Protein AF-A0AAU3LXI1-F1 (afdb_monomer)

Mean predicted aligned error: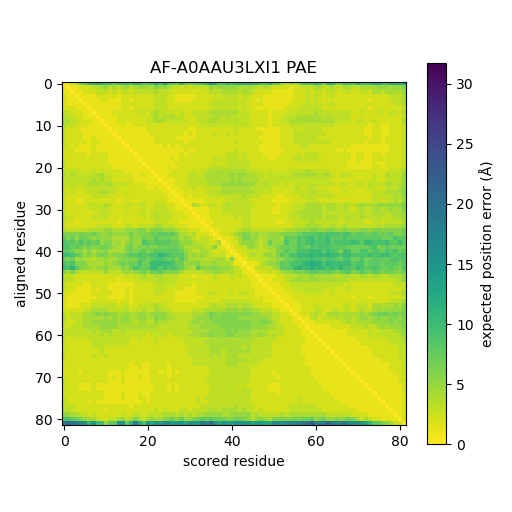 3.11 Å

Nearest PDB structures (foldseek):
  3if2-assembly1_B  TM=8.955E-01  e=1.537E-03  Psychrobacter arcticus 273-4
  4isy-assembly1_C  TM=5.206E-01  e=4.979E+00  Mycobacterium tuberculosis
  7a67-assembly1_B  TM=4.815E-01  e=6.580E+00  Pyrococcus abyssi GE5
  4wan-assembly1_G  TM=4.246E-01  e=8.694E+00  Saccharomyces cerevisiae S288C
  6q8y-assembly1_z  TM=3.605E-01  e=7.054E+00  Saccharomyces cerevisiae

pLDDT: mean 93.49, std 4.44, range [67.75, 98.0]

Secondary structure (DSSP, 8-state):
--EEEE--STT--HHHHHHHHHHTT---EEGGGGSTTTTS---GGGGGGSEEEE-TTS-HHHHHHHHHHHHHHHHHHHHHT-

Radius of gyration: 12.83 Å; Cα contacts (8 Å, |Δi|>4): 105; chains: 1; bounding box: 29×33×33 Å

Structure (mmCIF, N/CA/C/O backbone):
data_AF-A0AAU3LXI1-F1
#
_entry.id   AF-A0AAU3LXI1-F1
#
loop_
_atom_site.group_PDB
_atom_site.id
_atom_site.type_symbol
_atom_site.label_atom_id
_atom_site.label_alt_id
_atom_site.label_comp_id
_atom_site.label_asym_id
_atom_site.label_entity_id
_atom_site.label_seq_id
_atom_site.pdbx_PDB_ins_code
_atom_site.Cartn_x
_atom_site.Cartn_y
_atom_site.Cartn_z
_atom_site.occupancy
_atom_site.B_iso_or_equiv
_atom_site.auth_seq_id
_atom_site.auth_comp_id
_atom_site.auth_asym_id
_atom_site.auth_atom_id
_atom_site.pdbx_PDB_model_num
ATOM 1 N N . MET A 1 1 ? 5.834 15.863 7.305 1.00 84.19 1 MET A N 1
ATOM 2 C CA . MET A 1 1 ? 6.731 14.694 7.484 1.00 84.19 1 MET A CA 1
ATOM 3 C C . MET A 1 1 ? 6.109 13.499 6.785 1.00 84.19 1 MET A C 1
ATOM 5 O O . MET A 1 1 ? 4.906 13.529 6.570 1.00 84.19 1 MET A O 1
ATOM 9 N N . PHE A 1 2 ? 6.892 12.484 6.415 1.00 92.69 2 PHE A N 1
ATOM 10 C CA . PHE A 1 2 ? 6.387 11.277 5.754 1.00 92.69 2 PHE A CA 1
ATOM 11 C C . PHE A 1 2 ? 7.117 10.042 6.269 1.00 92.69 2 PHE A C 1
ATOM 13 O O . PHE A 1 2 ? 8.315 10.117 6.539 1.00 92.69 2 PHE A O 1
ATOM 20 N N . SER A 1 3 ? 6.404 8.922 6.330 1.00 94.19 3 SER A N 1
ATOM 21 C CA . SER A 1 3 ? 6.993 7.595 6.495 1.00 94.19 3 SER A CA 1
ATOM 22 C C . SER A 1 3 ? 6.961 6.874 5.154 1.00 94.19 3 SER A C 1
ATOM 24 O O . SER A 1 3 ? 5.926 6.846 4.481 1.00 94.19 3 SER A O 1
ATOM 26 N N . TRP A 1 4 ? 8.103 6.312 4.767 1.00 96.38 4 TRP A N 1
ATOM 27 C CA . TRP A 1 4 ? 8.235 5.438 3.607 1.00 96.38 4 TRP A CA 1
ATOM 28 C C . TRP A 1 4 ? 8.196 3.989 4.076 1.00 96.38 4 TRP A C 1
ATOM 30 O O . TRP A 1 4 ? 9.004 3.598 4.917 1.00 96.38 4 TRP A O 1
ATOM 40 N N . VAL A 1 5 ? 7.254 3.207 3.557 1.00 96.19 5 VAL A N 1
ATOM 41 C CA . VAL A 1 5 ? 7.073 1.806 3.938 1.00 96.19 5 VAL A CA 1
ATOM 42 C C . VAL A 1 5 ? 7.404 0.934 2.739 1.00 96.19 5 VAL A C 1
ATOM 44 O O . VAL A 1 5 ? 6.807 1.089 1.676 1.00 96.19 5 VAL A O 1
ATOM 47 N N . TRP A 1 6 ? 8.349 0.015 2.921 1.00 96.12 6 TRP A N 1
ATOM 48 C CA . TRP A 1 6 ? 8.735 -0.983 1.929 1.00 96.12 6 TRP A CA 1
ATOM 49 C C . TRP A 1 6 ? 8.288 -2.366 2.397 1.00 96.12 6 TRP A C 1
ATOM 51 O O . TRP A 1 6 ? 8.652 -2.802 3.488 1.00 96.12 6 TRP A O 1
ATOM 61 N N . ILE A 1 7 ? 7.496 -3.047 1.570 1.00 95.56 7 ILE A N 1
ATOM 62 C CA . ILE A 1 7 ? 7.065 -4.427 1.788 1.00 95.56 7 ILE A CA 1
ATOM 63 C C . ILE A 1 7 ? 7.882 -5.322 0.855 1.00 95.56 7 ILE A C 1
ATOM 65 O O . ILE A 1 7 ? 7.530 -5.501 -0.309 1.00 95.56 7 ILE A O 1
ATOM 69 N N . ASP A 1 8 ? 8.997 -5.867 1.347 1.00 93.88 8 ASP A N 1
ATOM 70 C CA . ASP A 1 8 ? 9.912 -6.688 0.541 1.00 93.88 8 ASP A CA 1
ATOM 71 C C . ASP A 1 8 ? 9.391 -8.115 0.320 1.00 93.88 8 ASP A C 1
ATOM 73 O O . ASP A 1 8 ? 9.930 -9.105 0.815 1.00 93.88 8 ASP A O 1
ATOM 77 N N . HIS A 1 9 ? 8.279 -8.224 -0.401 1.00 94.38 9 HIS A N 1
ATOM 78 C CA . HIS A 1 9 ? 7.698 -9.502 -0.763 1.00 94.38 9 HIS A CA 1
ATOM 79 C C . HIS A 1 9 ? 7.023 -9.469 -2.135 1.00 94.38 9 HIS A C 1
ATOM 81 O O . HIS A 1 9 ? 6.384 -8.491 -2.508 1.00 94.38 9 HIS A O 1
ATOM 87 N N . GLU A 1 10 ? 7.093 -10.588 -2.858 1.00 93.94 10 GLU A N 1
ATOM 88 C CA . GLU A 1 10 ? 6.586 -10.691 -4.235 1.00 93.94 10 GLU A CA 1
ATOM 89 C C . GLU A 1 10 ? 5.066 -10.668 -4.369 1.00 93.94 10 GLU A C 1
ATOM 91 O O . GLU A 1 10 ? 4.553 -10.319 -5.424 1.00 93.94 10 GLU A O 1
ATOM 96 N N . TRP A 1 11 ? 4.347 -11.000 -3.297 1.00 95.25 11 TRP A N 1
ATOM 97 C CA . TRP A 1 11 ? 2.883 -10.948 -3.269 1.00 95.25 11 TRP A CA 1
ATOM 98 C C . TRP A 1 11 ? 2.331 -9.524 -3.168 1.00 95.25 11 TRP A C 1
ATOM 100 O O . TRP A 1 11 ? 1.122 -9.330 -3.282 1.00 95.25 11 TRP A O 1
ATOM 110 N N . PHE A 1 12 ? 3.182 -8.542 -2.874 1.00 96.75 12 PHE A N 1
ATOM 111 C CA . PHE A 1 12 ? 2.759 -7.171 -2.664 1.00 96.75 12 PHE A CA 1
ATOM 112 C C . PHE A 1 12 ? 2.844 -6.358 -3.963 1.00 96.75 12 PHE A C 1
ATOM 114 O O . PHE A 1 12 ? 3.846 -6.407 -4.675 1.00 96.75 12 PHE A O 1
ATOM 121 N N . ASP A 1 13 ? 1.812 -5.551 -4.207 1.00 95.81 13 ASP A N 1
ATOM 122 C CA . ASP A 1 13 ? 1.767 -4.518 -5.242 1.00 95.81 13 ASP A CA 1
ATOM 123 C C . ASP A 1 13 ? 1.102 -3.258 -4.660 1.00 95.81 13 ASP A C 1
ATOM 125 O O . ASP A 1 13 ? 0.059 -3.334 -3.999 1.00 95.81 13 ASP A O 1
ATOM 129 N N . ASP A 1 14 ? 1.717 -2.093 -4.870 1.00 96.38 14 ASP A N 1
ATOM 130 C CA . ASP A 1 14 ? 1.254 -0.829 -4.295 1.00 96.38 14 ASP A CA 1
ATOM 131 C C . ASP A 1 14 ? -0.073 -0.324 -4.889 1.00 96.38 14 ASP A C 1
ATOM 133 O O . ASP A 1 14 ? -0.816 0.341 -4.162 1.00 96.38 14 ASP A O 1
ATOM 137 N N . ILE A 1 15 ? -0.421 -0.655 -6.145 1.00 95.94 15 ILE A N 1
ATOM 138 C CA . ILE A 1 15 ? -1.743 -0.319 -6.714 1.00 95.94 15 ILE A CA 1
ATOM 139 C C . ILE A 1 15 ? -2.836 -1.133 -6.035 1.00 95.94 15 ILE A C 1
ATOM 141 O O . ILE A 1 15 ? -3.879 -0.584 -5.672 1.00 95.94 15 ILE A O 1
ATOM 145 N N . GLU A 1 16 ? -2.606 -2.427 -5.831 1.00 96.38 16 GLU A N 1
ATOM 146 C CA . GLU A 1 16 ? -3.594 -3.274 -5.165 1.00 96.38 16 GLU A CA 1
ATOM 147 C C . GLU A 1 16 ? -3.814 -2.846 -3.708 1.00 96.38 16 GLU A C 1
ATOM 149 O O . GLU A 1 16 ? -4.960 -2.784 -3.252 1.00 96.38 16 GLU A O 1
ATOM 154 N N . LEU A 1 17 ? -2.745 -2.469 -2.992 1.00 97.06 17 LEU A N 1
ATOM 155 C CA . LEU A 1 17 ? -2.873 -1.890 -1.652 1.00 97.06 17 LEU A CA 1
ATOM 156 C C . LEU A 1 17 ? -3.758 -0.635 -1.678 1.00 97.06 17 LEU A C 1
ATOM 158 O O . LEU A 1 17 ? -4.712 -0.536 -0.906 1.00 97.06 17 LEU A O 1
ATOM 162 N N . TYR A 1 18 ? -3.465 0.323 -2.560 1.00 95.81 18 TYR A N 1
ATOM 163 C CA . TYR A 1 18 ? -4.238 1.563 -2.658 1.00 95.81 18 TYR A CA 1
ATOM 164 C C . TYR A 1 18 ? -5.712 1.311 -2.977 1.00 95.81 18 TYR A C 1
ATOM 166 O O . TYR A 1 18 ? -6.585 1.934 -2.367 1.00 95.81 18 TYR A O 1
ATOM 174 N N . ARG A 1 19 ? -6.005 0.380 -3.893 1.00 95.94 19 ARG A N 1
ATOM 175 C CA . ARG A 1 19 ? -7.377 0.005 -4.249 1.00 95.94 19 ARG A CA 1
ATOM 176 C C . ARG A 1 19 ? -8.151 -0.471 -3.015 1.00 95.94 19 ARG A C 1
ATOM 178 O O . ARG A 1 19 ? -9.223 0.059 -2.731 1.00 95.94 19 ARG A O 1
ATOM 185 N N . ARG A 1 20 ? -7.576 -1.395 -2.236 1.00 96.19 20 ARG A N 1
ATOM 186 C CA . ARG A 1 20 ? -8.194 -1.920 -1.002 1.00 96.19 20 ARG A CA 1
ATOM 187 C C . ARG A 1 20 ? -8.342 -0.866 0.090 1.00 96.19 20 ARG A C 1
ATOM 189 O O . ARG A 1 20 ? -9.340 -0.851 0.805 1.00 96.19 20 ARG A O 1
ATOM 196 N N . LEU A 1 21 ? -7.361 0.020 0.241 1.00 96.19 21 LEU A N 1
ATOM 197 C CA . LEU A 1 21 ? -7.416 1.076 1.254 1.00 96.19 21 LEU A CA 1
ATOM 198 C C . LEU A 1 21 ? -8.427 2.168 0.910 1.00 96.19 21 LEU A C 1
ATOM 200 O O . LEU A 1 21 ? -9.103 2.668 1.809 1.00 96.19 21 LEU A O 1
ATOM 204 N N . THR A 1 22 ? -8.608 2.472 -0.376 1.00 94.00 22 THR A N 1
ATOM 205 C CA . THR A 1 22 ? -9.612 3.440 -0.837 1.00 94.00 22 THR A CA 1
ATOM 206 C C . THR A 1 22 ? -11.027 2.996 -0.450 1.00 94.00 22 THR A C 1
ATOM 208 O O . THR A 1 22 ? -11.820 3.813 0.018 1.00 94.00 22 THR A O 1
ATOM 211 N N . GLU A 1 23 ? -11.329 1.696 -0.537 1.00 93.50 23 GLU A N 1
A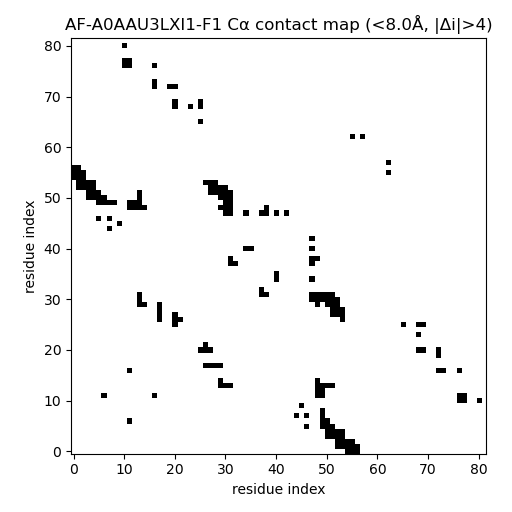TOM 212 C CA . GLU A 1 23 ? -12.602 1.117 -0.068 1.00 93.50 23 GLU A CA 1
ATOM 213 C C . GLU A 1 23 ? -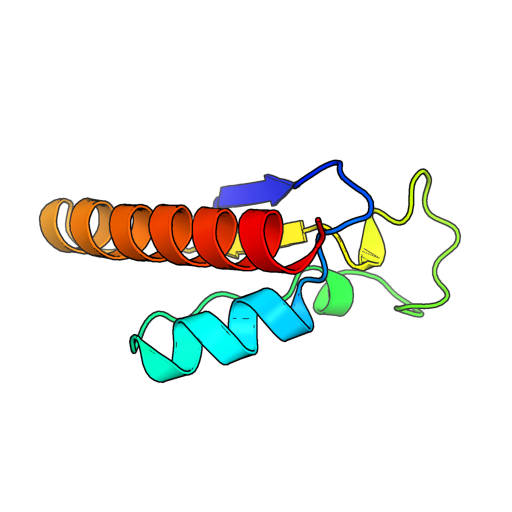12.807 1.307 1.448 1.00 93.50 23 GLU A C 1
ATOM 215 O O . GLU A 1 23 ? -13.930 1.505 1.914 1.00 93.50 23 GLU A O 1
ATOM 220 N N . LYS A 1 24 ? -11.711 1.319 2.216 1.00 92.38 24 LYS A N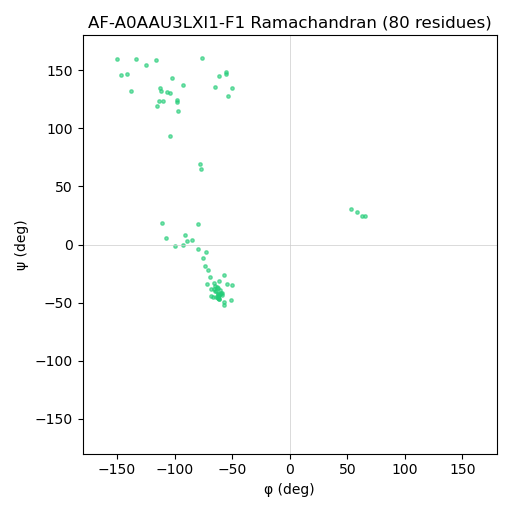 1
ATOM 221 C CA . LYS A 1 24 ? -11.684 1.543 3.671 1.00 92.38 24 LYS A CA 1
ATOM 222 C C . LYS A 1 24 ? -11.507 3.025 4.051 1.00 92.38 24 LYS A C 1
ATOM 224 O O . LYS A 1 24 ? -11.356 3.329 5.230 1.00 92.38 24 LYS A O 1
ATOM 229 N N . ARG A 1 25 ? -11.558 3.950 3.078 1.00 93.19 25 ARG A N 1
ATOM 230 C CA . ARG A 1 25 ? -11.355 5.408 3.244 1.00 93.19 25 ARG A CA 1
ATOM 231 C C . ARG A 1 25 ? -9.991 5.799 3.829 1.00 93.19 25 ARG A C 1
ATOM 233 O O . ARG A 1 25 ? -9.871 6.851 4.451 1.00 93.19 25 ARG A O 1
ATOM 240 N N . VAL A 1 26 ? -8.968 4.978 3.604 1.00 93.06 26 VAL A N 1
ATOM 241 C CA . VAL A 1 26 ? -7.575 5.274 3.956 1.00 93.06 26 VAL A CA 1
ATOM 242 C C . VAL A 1 26 ? -6.811 5.594 2.678 1.00 93.06 26 VAL A C 1
ATOM 244 O O . VAL A 1 26 ? -6.882 4.852 1.701 1.00 93.06 26 VAL A O 1
ATOM 247 N N . PHE A 1 27 ? -6.064 6.697 2.676 1.00 92.19 27 PHE A N 1
ATOM 248 C CA . PHE A 1 27 ? -5.338 7.156 1.493 1.00 92.19 27 PHE A CA 1
ATOM 249 C C . PHE A 1 27 ? -3.831 7.115 1.731 1.00 92.19 27 PHE A C 1
ATOM 251 O O . PHE A 1 27 ? -3.295 7.815 2.589 1.00 92.19 27 PHE A O 1
ATOM 258 N N . VAL A 1 28 ? -3.139 6.322 0.919 1.00 93.81 28 VAL A N 1
ATOM 259 C CA . VAL A 1 28 ? -1.674 6.278 0.845 1.00 93.81 28 VAL A CA 1
ATOM 260 C C . VAL A 1 28 ? -1.221 6.733 -0.535 1.00 93.81 28 VAL A C 1
ATOM 262 O O . VAL A 1 28 ? -1.988 6.688 -1.497 1.00 93.81 28 VAL A O 1
ATOM 265 N N . VAL A 1 29 ? 0.032 7.169 -0.654 1.00 94.75 29 VAL A N 1
ATOM 266 C CA . VAL A 1 29 ? 0.618 7.456 -1.968 1.00 94.75 29 VAL A CA 1
ATOM 267 C C . VAL A 1 29 ? 1.452 6.265 -2.408 1.00 94.75 29 VAL A C 1
ATOM 269 O O . VAL A 1 29 ? 2.375 5.866 -1.702 1.00 94.75 29 VAL A O 1
ATOM 272 N N . HIS A 1 30 ? 1.139 5.731 -3.582 1.00 94.56 30 HIS A N 1
ATOM 273 C CA . HIS A 1 30 ? 1.917 4.699 -4.259 1.00 94.56 30 HIS A CA 1
ATOM 274 C C . HIS A 1 30 ? 3.403 5.058 -4.340 1.00 94.56 30 HIS A C 1
ATOM 276 O O . HIS A 1 30 ? 3.752 6.184 -4.710 1.00 94.56 30 HIS A O 1
ATOM 282 N N . GLY A 1 31 ? 4.275 4.100 -4.035 1.00 93.88 31 GLY A N 1
ATOM 283 C CA . GLY A 1 31 ? 5.718 4.272 -4.142 1.00 93.88 31 GLY A CA 1
ATOM 284 C C . GLY A 1 31 ? 6.162 4.463 -5.588 1.00 93.88 31 GLY A C 1
ATOM 285 O O . GLY A 1 31 ? 7.051 5.274 -5.843 1.00 93.88 31 GLY A O 1
ATOM 286 N N . ARG A 1 32 ? 5.479 3.821 -6.548 1.00 94.19 32 ARG A N 1
ATOM 287 C CA . ARG A 1 32 ? 5.832 3.899 -7.975 1.00 94.19 32 ARG A CA 1
ATOM 288 C C . ARG A 1 32 ? 5.854 5.322 -8.540 1.00 94.19 32 ARG A C 1
ATOM 290 O O . ARG A 1 32 ? 6.615 5.598 -9.455 1.00 94.19 32 ARG A O 1
ATOM 297 N N . HIS A 1 33 ? 5.088 6.256 -7.968 1.00 94.00 33 HIS A N 1
ATOM 298 C CA . HIS A 1 33 ? 5.076 7.660 -8.404 1.00 94.00 33 HIS A CA 1
ATOM 299 C C . HIS A 1 33 ? 6.334 8.456 -8.012 1.00 94.00 33 HIS A C 1
ATOM 301 O O . HIS A 1 33 ? 6.471 9.608 -8.418 1.00 94.00 33 HIS A O 1
ATOM 307 N N . PHE A 1 34 ? 7.238 7.875 -7.219 1.00 94.25 34 PHE A N 1
ATOM 308 C CA . PHE A 1 34 ? 8.485 8.514 -6.782 1.00 94.25 34 PHE A CA 1
ATOM 309 C C . PHE A 1 34 ? 9.711 8.073 -7.587 1.00 94.25 34 PHE A C 1
ATOM 311 O O . PHE A 1 34 ? 10.807 8.572 -7.336 1.00 94.25 34 PHE A O 1
ATOM 318 N N . PHE A 1 35 ? 9.545 7.167 -8.551 1.00 92.31 35 PHE A N 1
ATOM 319 C CA . PHE A 1 35 ? 10.630 6.685 -9.398 1.00 92.31 35 PHE A CA 1
ATOM 320 C C . PHE A 1 35 ? 10.430 7.162 -10.834 1.00 92.31 35 PHE A C 1
ATOM 322 O O . PHE A 1 35 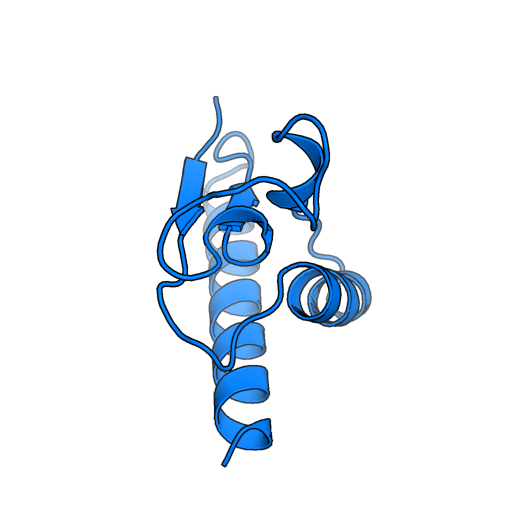? 9.350 7.020 -11.409 1.00 92.31 35 PHE A O 1
ATOM 329 N N . VAL A 1 36 ? 11.493 7.711 -11.420 1.00 91.44 36 VAL A N 1
ATOM 330 C CA . VAL A 1 36 ? 11.539 7.999 -12.856 1.00 91.44 36 VAL A CA 1
ATOM 331 C C . VAL A 1 36 ? 11.475 6.662 -13.601 1.00 91.44 36 VAL A C 1
ATOM 333 O O . VAL A 1 36 ? 12.117 5.698 -13.188 1.00 91.44 36 VAL A O 1
ATOM 336 N N . ASP A 1 37 ? 10.657 6.597 -14.652 1.00 89.44 37 ASP A N 1
ATOM 337 C CA . A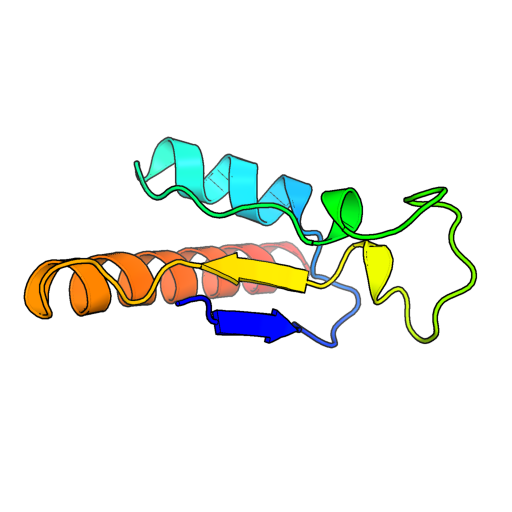SP A 1 37 ? 10.438 5.406 -15.487 1.00 89.44 37 ASP A CA 1
ATOM 338 C C . ASP A 1 37 ? 9.778 4.201 -14.790 1.00 89.44 37 ASP A C 1
ATOM 340 O O . ASP A 1 37 ? 9.916 3.061 -15.234 1.00 89.44 37 ASP A O 1
ATOM 344 N N . ALA A 1 38 ? 9.012 4.410 -13.715 1.00 87.88 38 ALA A N 1
ATOM 345 C CA . ALA A 1 38 ? 8.189 3.347 -13.135 1.00 87.88 38 ALA A CA 1
ATOM 346 C C . ALA A 1 38 ? 7.115 2.817 -14.121 1.00 87.88 38 ALA A C 1
ATOM 348 O O . ALA A 1 38 ? 6.532 3.604 -14.868 1.00 87.88 38 ALA A O 1
ATOM 349 N N . PRO A 1 39 ? 6.784 1.507 -14.103 1.00 85.31 39 PRO A N 1
ATOM 350 C CA . PRO A 1 39 ? 7.353 0.450 -13.258 1.00 85.31 39 PRO A CA 1
ATOM 351 C C . PRO A 1 39 ? 8.645 -0.170 -13.824 1.00 85.31 39 PRO A C 1
ATOM 353 O O . PRO A 1 39 ? 9.164 -1.117 -13.247 1.00 85.31 39 PRO A O 1
ATOM 356 N N . SER A 1 40 ? 9.161 0.338 -14.943 1.00 86.94 40 SER A N 1
ATOM 357 C CA . SER A 1 40 ? 10.322 -0.209 -15.660 1.00 86.94 40 SER A CA 1
ATOM 358 C C . SER A 1 40 ? 11.678 0.177 -15.056 1.00 86.94 40 SER A C 1
ATOM 360 O O . SER A 1 40 ? 12.711 -0.286 -15.541 1.00 86.94 40 SER A O 1
ATOM 362 N N . ALA A 1 41 ? 11.694 1.018 -14.018 1.00 87.19 41 ALA A N 1
ATOM 363 C CA . ALA A 1 41 ? 12.909 1.431 -13.328 1.00 87.19 41 ALA A CA 1
ATOM 364 C C . ALA A 1 41 ? 13.719 0.199 -12.861 1.00 87.19 41 ALA A C 1
ATOM 366 O O . ALA A 1 41 ? 13.161 -0.666 -12.177 1.00 87.19 41 ALA A O 1
ATOM 367 N N . PRO A 1 42 ? 15.026 0.104 -13.183 1.00 86.31 42 PRO A N 1
ATOM 368 C CA . PRO A 1 42 ? 15.848 -1.068 -12.884 1.00 86.31 42 PRO A CA 1
ATOM 369 C C . PRO A 1 42 ? 16.271 -1.081 -11.408 1.00 86.31 42 PRO A C 1
ATOM 371 O O . PRO A 1 42 ? 17.434 -0.866 -11.070 1.00 86.31 42 PRO A O 1
ATOM 374 N N . LEU A 1 43 ? 15.310 -1.300 -10.511 1.00 86.75 43 LEU A N 1
ATOM 375 C CA . LEU A 1 43 ? 15.540 -1.379 -9.073 1.00 86.75 43 LEU A CA 1
ATOM 376 C C . LEU A 1 43 ? 15.550 -2.832 -8.586 1.00 86.75 43 LEU A C 1
ATOM 378 O O . LEU A 1 43 ? 14.758 -3.647 -9.071 1.00 86.75 43 LEU A O 1
ATOM 382 N N . PRO A 1 44 ? 16.405 -3.170 -7.603 1.00 86.12 44 PRO A N 1
ATOM 383 C CA . PRO A 1 44 ? 16.444 -4.509 -7.032 1.00 86.12 44 PRO A CA 1
ATOM 384 C C . PRO A 1 44 ? 15.080 -4.950 -6.496 1.00 86.12 44 PRO A C 1
ATOM 386 O O . PRO A 1 44 ? 14.312 -4.142 -5.970 1.00 86.12 44 PRO A O 1
ATOM 389 N N . ASN A 1 45 ? 14.807 -6.252 -6.593 1.00 84.44 45 ASN A N 1
ATOM 390 C CA . ASN A 1 45 ? 13.695 -6.926 -5.916 1.00 84.44 45 ASN A CA 1
ATOM 391 C C . ASN A 1 45 ? 12.313 -6.291 -6.155 1.00 84.44 45 ASN A C 1
ATOM 393 O O . ASN A 1 45 ? 11.451 -6.332 -5.280 1.00 84.44 45 ASN A O 1
ATOM 397 N N . GLY A 1 46 ? 12.089 -5.672 -7.318 1.00 85.81 46 GLY A N 1
ATOM 398 C CA . GLY A 1 46 ? 10.809 -5.036 -7.640 1.00 85.81 46 GLY A CA 1
ATOM 399 C C . GLY A 1 46 ? 10.440 -3.878 -6.706 1.00 85.81 46 GLY A C 1
ATOM 400 O O . GLY A 1 46 ? 9.261 -3.570 -6.562 1.00 85.81 46 GLY A O 1
ATOM 401 N N . HIS A 1 47 ? 11.423 -3.233 -6.063 1.00 92.62 47 HIS A N 1
ATOM 402 C CA . HIS A 1 47 ? 11.203 -2.164 -5.079 1.00 92.62 47 HIS A CA 1
ATOM 403 C C . HIS A 1 47 ? 10.254 -1.060 -5.581 1.00 92.62 47 HIS A C 1
ATOM 405 O O . HIS A 1 47 ? 9.436 -0.552 -4.817 1.00 92.62 47 HIS A O 1
ATOM 411 N N . VAL A 1 48 ? 10.309 -0.748 -6.881 1.00 94.50 48 VAL A N 1
ATOM 412 C CA . VAL A 1 48 ? 9.500 0.290 -7.541 1.00 94.50 48 VAL A CA 1
ATOM 413 C C . VAL A 1 48 ? 7.988 0.137 -7.326 1.00 94.50 48 VAL A C 1
ATOM 415 O O . VAL A 1 48 ? 7.299 1.145 -7.204 1.00 94.50 48 VAL A O 1
ATOM 418 N N . THR A 1 49 ? 7.469 -1.091 -7.230 1.00 95.19 49 THR A N 1
ATOM 419 C CA . THR A 1 49 ? 6.040 -1.372 -6.985 1.00 95.19 49 THR A CA 1
ATOM 420 C C . THR A 1 49 ? 5.764 -1.890 -5.573 1.00 95.19 49 THR A C 1
ATOM 422 O O . THR A 1 49 ? 4.640 -2.274 -5.251 1.00 95.19 49 THR A O 1
ATOM 425 N N . ARG A 1 50 ? 6.784 -1.919 -4.705 1.00 96.06 50 ARG A N 1
ATOM 426 C CA . ARG A 1 50 ? 6.715 -2.548 -3.379 1.00 96.06 50 ARG A CA 1
ATOM 427 C C . ARG A 1 50 ? 6.764 -1.573 -2.213 1.00 96.06 50 ARG A C 1
ATOM 429 O O . ARG A 1 50 ? 7.041 -1.955 -1.075 1.00 96.06 50 ARG A O 1
ATOM 436 N N . CYS A 1 51 ? 6.492 -0.302 -2.474 1.00 96.06 51 CYS A N 1
ATOM 437 C CA . CYS A 1 51 ? 6.526 0.734 -1.454 1.00 96.06 51 CYS A CA 1
ATOM 438 C C . CYS A 1 51 ? 5.304 1.635 -1.501 1.00 96.06 51 CYS A C 1
ATOM 440 O O . CYS A 1 51 ? 4.636 1.758 -2.524 1.00 96.06 51 CYS A O 1
ATOM 442 N N . PHE A 1 52 ? 5.047 2.312 -0.390 1.00 96.69 52 PHE A N 1
ATOM 443 C CA . PHE A 1 52 ? 4.066 3.382 -0.310 1.00 96.69 52 PHE A CA 1
ATOM 444 C C . PHE A 1 52 ? 4.481 4.411 0.743 1.00 96.69 52 PHE A C 1
ATOM 446 O O . PHE A 1 52 ? 5.289 4.148 1.637 1.00 96.69 52 PHE A O 1
ATOM 453 N N . ARG A 1 53 ? 3.917 5.611 0.630 1.00 96.44 53 ARG A N 1
ATOM 454 C CA . ARG A 1 53 ? 4.152 6.734 1.535 1.00 96.44 53 ARG A CA 1
ATOM 455 C C . ARG A 1 53 ? 2.891 7.045 2.330 1.00 96.44 53 ARG A C 1
ATOM 457 O O . ARG A 1 53 ? 1.814 7.198 1.751 1.00 96.44 53 ARG A O 1
ATOM 464 N N . MET A 1 54 ? 3.054 7.249 3.634 1.00 94.44 54 MET A N 1
ATOM 465 C CA . MET A 1 54 ? 2.003 7.726 4.538 1.00 94.44 54 MET A CA 1
ATOM 466 C C . MET A 1 54 ? 2.439 8.980 5.302 1.00 94.44 54 MET A C 1
ATOM 468 O O . MET A 1 54 ? 3.631 9.237 5.488 1.00 94.44 54 MET A O 1
ATOM 472 N N . SER A 1 55 ? 1.461 9.785 5.712 1.00 92.69 55 SER A N 1
ATOM 473 C CA . SER A 1 55 ? 1.680 11.005 6.489 1.00 92.69 55 SER A CA 1
ATOM 474 C C . SER A 1 55 ? 1.466 10.724 7.980 1.00 92.69 55 SER A C 1
ATOM 476 O O . SER A 1 55 ? 0.332 10.474 8.371 1.00 92.69 55 SER A O 1
ATOM 478 N N . PRO A 1 56 ? 2.494 10.825 8.843 1.00 90.25 56 PRO A N 1
ATOM 479 C CA . PRO A 1 56 ? 2.336 10.735 10.294 1.00 90.25 56 PRO A CA 1
ATOM 480 C C . PRO A 1 56 ? 1.837 12.053 10.919 1.00 90.25 56 PRO A C 1
ATOM 482 O O . PRO A 1 56 ? 2.046 12.296 12.100 1.00 90.25 56 PRO A O 1
ATOM 485 N N . SER A 1 57 ? 1.266 12.966 10.128 1.00 92.00 57 SER A N 1
ATOM 486 C CA . SER A 1 57 ? 0.853 14.298 10.599 1.00 92.00 57 SER A CA 1
ATOM 487 C C . SER A 1 57 ? -0.606 14.369 11.059 1.00 92.00 57 SER A C 1
ATOM 489 O O . SER A 1 57 ? -1.055 15.441 11.457 1.00 92.00 57 SER A O 1
ATOM 491 N N . ALA A 1 58 ? -1.349 13.262 10.993 1.00 90.88 58 ALA A N 1
ATOM 492 C CA . ALA A 1 58 ? -2.701 13.187 11.536 1.00 90.88 58 ALA A CA 1
ATOM 493 C C . ALA A 1 58 ? -2.679 13.062 13.077 1.00 90.88 58 ALA A C 1
ATOM 495 O O . ALA A 1 58 ? -1.654 12.681 13.647 1.00 90.88 58 ALA A O 1
ATOM 496 N N . PRO A 1 59 ? -3.789 13.369 13.774 1.00 95.56 59 PRO A N 1
ATOM 497 C CA . PRO A 1 59 ? -3.907 13.118 15.209 1.00 95.56 59 PRO A CA 1
ATOM 498 C C . PRO A 1 59 ? -3.639 11.649 15.565 1.00 95.56 59 PRO A C 1
ATOM 500 O O . PRO A 1 59 ? -3.981 10.754 14.796 1.00 95.56 59 PRO A O 1
ATOM 503 N N . GLU A 1 60 ? -3.091 11.389 16.756 1.00 95.19 60 GLU A N 1
ATOM 504 C CA . GLU A 1 60 ? -2.643 10.051 17.185 1.00 95.19 60 GLU A CA 1
ATOM 505 C C . GLU A 1 60 ? -3.709 8.964 17.004 1.00 95.19 60 GLU A C 1
ATOM 507 O O . GLU A 1 60 ? -3.442 7.926 16.404 1.00 95.19 60 GLU A O 1
ATOM 512 N N . LYS A 1 61 ? -4.943 9.226 17.448 1.00 95.62 61 LYS A N 1
ATOM 513 C CA . LYS A 1 61 ? -6.050 8.278 17.280 1.00 95.62 61 LYS A CA 1
ATOM 514 C C . LYS A 1 61 ? -6.304 7.951 15.804 1.00 95.62 61 LYS A C 1
ATOM 516 O O . LYS A 1 61 ? -6.493 6.789 15.466 1.00 95.62 61 LYS A O 1
ATOM 521 N N . THR A 1 62 ? -6.285 8.960 14.932 1.00 93.75 62 THR A N 1
ATOM 522 C CA . THR A 1 62 ? -6.454 8.769 13.485 1.00 93.75 62 THR A CA 1
ATOM 523 C C . THR A 1 62 ? -5.328 7.913 12.918 1.00 93.75 62 THR A C 1
ATOM 525 O O . THR A 1 62 ? -5.603 6.988 12.165 1.00 93.75 62 THR A O 1
ATOM 528 N N . LEU A 1 63 ? -4.081 8.154 13.333 1.00 94.19 63 LEU A N 1
ATOM 529 C CA . LEU A 1 63 ? -2.942 7.343 12.900 1.00 94.19 63 LEU A CA 1
ATOM 530 C C . LEU A 1 63 ? -3.074 5.879 13.329 1.00 94.19 63 LEU A C 1
ATOM 532 O O . LEU A 1 63 ? -2.817 4.991 12.522 1.00 94.19 63 LEU A O 1
ATOM 536 N N . ILE A 1 64 ? -3.487 5.614 14.572 1.00 96.06 64 ILE A N 1
ATOM 537 C CA . ILE A 1 64 ? -3.700 4.245 15.070 1.00 96.06 64 ILE A CA 1
ATOM 538 C C . ILE A 1 64 ? -4.782 3.536 14.250 1.00 96.06 64 ILE A C 1
ATOM 540 O O . ILE A 1 64 ? -4.578 2.400 13.811 1.00 96.06 64 ILE A O 1
ATOM 544 N N . ASP A 1 65 ? -5.908 4.212 14.017 1.00 95.38 65 ASP A N 1
ATOM 545 C CA . ASP A 1 65 ? -7.035 3.671 13.257 1.00 95.38 65 ASP A CA 1
ATOM 546 C C . ASP A 1 65 ? -6.613 3.373 11.797 1.00 95.38 65 ASP A C 1
ATOM 548 O O . ASP A 1 65 ? -6.842 2.275 11.284 1.00 95.38 65 ASP A O 1
ATOM 552 N N . GLU A 1 66 ? -5.913 4.304 11.141 1.00 94.38 66 GLU A N 1
ATOM 553 C CA . GLU A 1 66 ? -5.433 4.157 9.759 1.00 94.38 66 GLU A CA 1
ATOM 554 C C . GLU A 1 66 ? -4.372 3.060 9.615 1.00 94.38 66 GLU A C 1
ATOM 556 O O . GLU A 1 66 ? -4.465 2.228 8.712 1.00 94.38 66 GLU A O 1
ATOM 561 N N . ILE A 1 67 ? -3.382 3.008 10.512 1.00 95.38 67 ILE A N 1
ATOM 562 C CA . ILE A 1 67 ? -2.341 1.968 10.498 1.00 95.38 67 ILE A CA 1
ATOM 563 C C . ILE A 1 67 ? -2.963 0.586 10.716 1.00 95.38 67 ILE A C 1
ATOM 565 O O . ILE A 1 67 ? -2.553 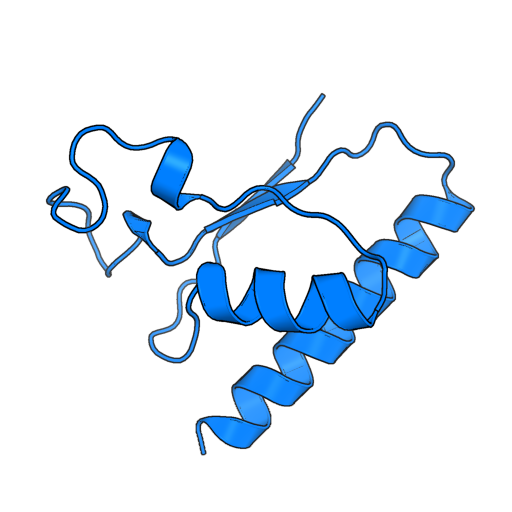-0.379 10.068 1.00 95.38 67 ILE A O 1
ATOM 569 N N . SER A 1 68 ? -3.980 0.485 11.575 1.00 97.25 68 SER A N 1
ATOM 570 C CA . SER A 1 68 ? -4.708 -0.768 11.789 1.00 97.25 68 SER A CA 1
ATOM 571 C C . SER A 1 68 ? -5.404 -1.232 10.507 1.00 97.25 68 SER A C 1
ATOM 573 O O . SER A 1 68 ? -5.278 -2.393 10.124 1.00 97.25 68 SER A O 1
ATOM 575 N N . LEU A 1 69 ? -6.062 -0.324 9.781 1.00 97.19 69 LEU A N 1
ATOM 576 C CA . LEU A 1 69 ? -6.689 -0.634 8.491 1.00 97.19 69 LEU A CA 1
ATOM 577 C C . LEU A 1 69 ? -5.664 -1.024 7.413 1.00 97.19 69 LEU A C 1
ATOM 579 O O . LEU A 1 69 ? -5.935 -1.925 6.615 1.00 97.19 69 LEU A O 1
ATOM 583 N N . VAL A 1 70 ? -4.477 -0.403 7.411 1.00 96.69 70 VAL A N 1
ATOM 584 C CA . VAL A 1 70 ? -3.350 -0.810 6.554 1.00 96.69 70 VAL A CA 1
ATOM 585 C C . VAL A 1 70 ? -2.904 -2.233 6.874 1.00 96.69 70 VAL A C 1
ATOM 587 O O . VAL A 1 70 ? -2.755 -3.047 5.962 1.00 96.69 70 VAL A O 1
ATOM 590 N N . ALA A 1 71 ? -2.732 -2.559 8.154 1.00 97.00 71 ALA A N 1
ATOM 591 C CA . ALA A 1 71 ? -2.342 -3.897 8.579 1.00 97.00 71 ALA A CA 1
ATOM 592 C C . ALA A 1 71 ? -3.372 -4.959 8.158 1.00 97.00 71 ALA A C 1
ATOM 594 O O . ALA A 1 71 ? -2.985 -6.015 7.654 1.00 97.00 71 ALA A O 1
ATOM 595 N N . GLU A 1 72 ? -4.670 -4.681 8.303 1.00 98.00 72 GLU A N 1
ATOM 596 C CA . GLU A 1 72 ? -5.726 -5.595 7.853 1.00 98.00 72 GLU A CA 1
ATOM 597 C C . GLU A 1 72 ? -5.720 -5.786 6.329 1.00 98.00 72 GLU A C 1
ATOM 599 O O . GLU A 1 72 ? -5.737 -6.924 5.861 1.00 98.00 72 GLU A O 1
ATOM 604 N N . ALA A 1 73 ? -5.586 -4.714 5.540 1.00 97.31 73 ALA A N 1
ATOM 605 C CA . ALA A 1 73 ? -5.489 -4.828 4.081 1.00 97.31 73 ALA A CA 1
ATOM 606 C C . ALA A 1 73 ? -4.288 -5.689 3.643 1.00 97.31 73 ALA A C 1
ATOM 608 O O . ALA A 1 73 ? -4.418 -6.538 2.760 1.00 97.31 73 ALA A O 1
ATOM 609 N N . LEU A 1 74 ? -3.132 -5.529 4.296 1.00 97.19 74 LEU A N 1
ATOM 610 C CA . LEU A 1 74 ? -1.944 -6.345 4.027 1.00 97.19 74 LEU A CA 1
ATOM 611 C C . LEU A 1 74 ? -2.165 -7.825 4.372 1.00 97.19 74 LEU A C 1
ATOM 613 O O . LEU A 1 74 ? -1.737 -8.700 3.616 1.00 97.19 74 LEU A O 1
ATOM 617 N N . LYS A 1 75 ? -2.857 -8.128 5.480 1.00 97.56 75 LYS A N 1
ATOM 618 C CA . LYS A 1 75 ? -3.231 -9.507 5.841 1.00 97.56 75 LYS A CA 1
ATOM 619 C C . LYS A 1 75 ? -4.156 -10.126 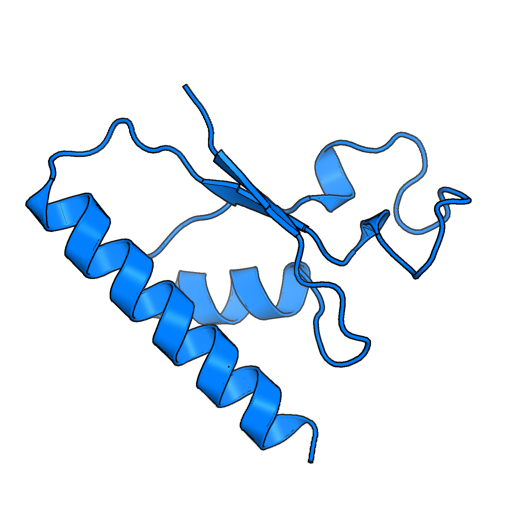4.793 1.00 97.56 75 LYS A C 1
ATOM 621 O O . LYS A 1 75 ? -3.919 -11.259 4.377 1.00 97.56 75 LYS A O 1
ATOM 626 N N . GLU A 1 76 ? -5.166 -9.388 4.336 1.00 97.12 76 GLU A N 1
ATOM 627 C CA . GLU A 1 76 ? -6.090 -9.829 3.284 1.00 97.12 76 GLU A CA 1
ATOM 628 C C . GLU A 1 76 ? -5.356 -10.087 1.953 1.00 97.12 76 GLU A C 1
ATOM 630 O O . GLU A 1 76 ? -5.613 -11.092 1.290 1.00 97.12 76 GLU A O 1
ATOM 635 N N . MET A 1 77 ? -4.426 -9.207 1.558 1.00 97.19 77 MET A N 1
ATOM 636 C CA . MET A 1 77 ? -3.596 -9.391 0.356 1.00 97.19 77 MET A CA 1
ATOM 637 C C . MET A 1 77 ? -2.730 -10.647 0.471 1.00 97.19 77 MET A C 1
ATOM 639 O O . MET A 1 77 ? -2.694 -11.469 -0.442 1.00 97.19 77 MET A O 1
ATOM 643 N N . ARG A 1 78 ? -2.072 -10.834 1.621 1.00 96.88 78 ARG A N 1
ATOM 644 C CA . ARG A 1 78 ? -1.229 -12.004 1.882 1.00 96.88 78 ARG A CA 1
ATOM 645 C C . ARG A 1 78 ? -2.024 -13.307 1.869 1.00 96.88 78 ARG A C 1
ATOM 647 O O . ARG A 1 78 ? -1.493 -14.321 1.426 1.00 96.88 78 ARG A O 1
ATOM 654 N N . ALA A 1 79 ? -3.257 -13.294 2.369 1.00 97.00 79 ALA A N 1
ATOM 655 C CA . ALA A 1 79 ? -4.138 -14.456 2.345 1.00 97.00 79 ALA A CA 1
ATOM 656 C C . ALA A 1 79 ? -4.582 -14.816 0.918 1.00 97.00 79 ALA A C 1
ATOM 658 O O . ALA A 1 79 ? -4.627 -15.996 0.596 1.00 97.00 79 ALA A O 1
ATOM 659 N N . ALA A 1 80 ? -4.856 -13.820 0.069 1.00 94.62 80 ALA A N 1
ATOM 660 C CA . ALA A 1 80 ? -5.275 -14.023 -1.322 1.00 94.62 80 ALA A CA 1
ATOM 661 C C . ALA A 1 80 ? -4.143 -14.475 -2.266 1.00 94.62 80 ALA A C 1
ATOM 663 O O . ALA A 1 80 ? -4.419 -14.974 -3.350 1.00 94.62 80 ALA A O 1
ATOM 664 N N . ALA A 1 81 ? -2.881 -14.281 -1.873 1.00 91.06 81 ALA A N 1
ATOM 665 C CA . ALA A 1 81 ? -1.705 -14.701 -2.637 1.00 91.06 81 ALA A CA 1
ATOM 666 C C . ALA A 1 81 ? -1.229 -16.137 -2.321 1.00 91.06 81 ALA A C 1
ATOM 668 O O . ALA A 1 81 ? -0.170 -16.541 -2.803 1.00 91.06 81 ALA A O 1
ATOM 669 N N . ARG A 1 82 ? -1.952 -16.869 -1.461 1.00 67.75 82 ARG A N 1
ATOM 670 C CA . ARG A 1 82 ? -1.738 -18.297 -1.174 1.00 67.75 82 ARG A CA 1
ATOM 671 C C . ARG A 1 82 ? -2.621 -19.152 -2.068 1.00 67.75 82 ARG A C 1
ATOM 673 O O . ARG A 1 82 ? -2.132 -20.232 -2.456 1.00 67.75 82 ARG A O 1
#

Sequence (82 aa):
MFSWVWIDHEWFDDIELYRRLTEKRVFVVHGRHFFVDAPSAPLPNGHVTRCFRMSPSAPEKTLIDEISLVAEALKEMRAAAR

Foldseek 3Di:
DKDKDFDLDPLDFQVQLQVQVVVVVAHKAFQLVVDDPPPPPPDPSSRNGGMIMDDPPDPPVVVVVNVVSSVVSVVVSVVVSD

Solvent-accessible surface area (backbone atoms only — not comparable to full-atom values): 4846 Å² total; per-residue (Å²): 120,72,48,81,47,73,50,98,47,89,80,51,46,31,68,61,51,43,57,57,29,50,78,71,75,40,85,62,44,53,29,34,81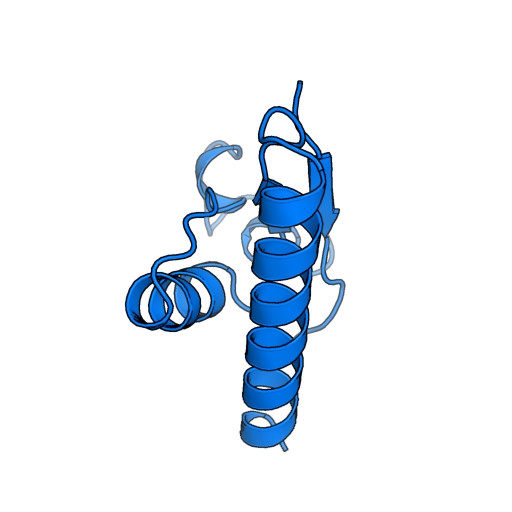,78,44,78,65,53,83,72,44,97,49,73,92,56,47,47,41,21,19,34,38,43,66,79,78,58,60,69,71,57,45,53,55,48,52,50,53,50,52,50,50,51,51,55,47,58,62,75,68,108